Protein AF-A0A6D2GDV4-F1 (afdb_monomer_lite)

Structure (mmCIF, N/CA/C/O backbone):
data_AF-A0A6D2GDV4-F1
#
_entry.id   AF-A0A6D2GDV4-F1
#
loop_
_atom_site.group_PDB
_atom_site.id
_atom_site.type_symbol
_atom_site.label_atom_id
_atom_site.label_alt_id
_atom_site.label_comp_id
_atom_site.label_asym_id
_atom_site.label_entity_id
_atom_site.label_seq_id
_atom_site.pdbx_PDB_ins_code
_atom_site.Cartn_x
_atom_site.Cartn_y
_atom_site.Cartn_z
_atom_site.occupancy
_atom_site.B_iso_or_equiv
_atom_site.auth_seq_id
_atom_site.auth_comp_id
_atom_site.auth_asym_id
_atom_site.auth_atom_id
_atom_site.pdbx_PDB_model_num
ATOM 1 N N . MET A 1 1 ? -10.450 7.842 21.956 1.00 41.88 1 MET A N 1
ATOM 2 C CA . MET A 1 1 ? -10.641 8.294 20.559 1.00 41.88 1 MET A CA 1
ATOM 3 C C . MET A 1 1 ? -11.164 7.105 19.763 1.00 41.88 1 MET A C 1
ATOM 5 O O . MET A 1 1 ? -10.450 6.115 19.671 1.00 41.88 1 MET A O 1
ATOM 9 N N . HIS A 1 2 ? -12.408 7.135 19.279 1.00 47.88 2 HIS A N 1
ATOM 10 C CA . HIS A 1 2 ? -12.899 6.086 18.378 1.00 47.88 2 HIS A CA 1
ATOM 11 C C . HIS A 1 2 ? -12.135 6.197 17.055 1.00 47.88 2 HIS A C 1
ATOM 13 O O . HIS A 1 2 ? -12.117 7.269 16.452 1.00 47.88 2 HIS A O 1
ATOM 19 N N . LYS A 1 3 ? -11.463 5.121 16.629 1.00 62.31 3 LYS A N 1
ATOM 20 C CA . LYS A 1 3 ? -10.794 5.094 15.324 1.00 62.31 3 LYS A CA 1
ATOM 21 C C . LYS A 1 3 ? -11.848 5.243 14.232 1.00 62.31 3 LYS A C 1
ATOM 23 O O . LYS A 1 3 ? -12.859 4.542 14.249 1.00 62.31 3 LYS A O 1
ATOM 28 N N . SER A 1 4 ? -11.610 6.159 13.298 1.00 74.31 4 SER A N 1
ATOM 29 C CA . SER A 1 4 ? -12.487 6.318 12.142 1.00 74.31 4 SER A CA 1
ATOM 30 C C . SER A 1 4 ? -12.454 5.036 11.311 1.00 74.31 4 SER A C 1
ATOM 32 O O . SER A 1 4 ? -11.377 4.501 11.044 1.00 74.31 4 SER A O 1
ATOM 34 N N . GLN A 1 5 ? -13.618 4.562 10.855 1.00 80.75 5 GLN A N 1
ATOM 35 C CA . GLN A 1 5 ? -13.697 3.438 9.911 1.00 80.75 5 GLN A CA 1
ATOM 36 C C . GLN A 1 5 ? -12.874 3.693 8.641 1.00 80.75 5 GLN A C 1
ATOM 38 O O . GLN A 1 5 ? -12.456 2.740 7.997 1.00 80.75 5 GLN A O 1
ATOM 43 N N . GLN A 1 6 ? -12.593 4.962 8.333 1.00 90.12 6 GLN A N 1
ATOM 44 C CA . GLN A 1 6 ? -11.853 5.403 7.156 1.00 90.12 6 GLN A CA 1
ATOM 45 C C . GLN A 1 6 ? -10.323 5.354 7.310 1.00 90.12 6 GLN A C 1
ATOM 47 O O . GLN A 1 6 ? -9.609 5.644 6.357 1.00 90.12 6 GLN A O 1
ATOM 52 N N . GLN A 1 7 ? -9.791 5.020 8.489 1.00 93.56 7 GLN A N 1
ATOM 53 C CA . GLN A 1 7 ? -8.344 4.900 8.696 1.00 93.56 7 GLN A CA 1
ATOM 54 C C . GLN A 1 7 ? -7.868 3.467 8.486 1.00 93.56 7 GLN A C 1
ATOM 56 O O . GLN A 1 7 ? -8.541 2.519 8.885 1.00 93.56 7 GLN A O 1
ATOM 61 N N . MET A 1 8 ? -6.679 3.315 7.918 1.00 95.00 8 MET A N 1
ATOM 62 C CA . MET A 1 8 ? -5.968 2.042 7.809 1.00 95.00 8 MET A CA 1
ATOM 63 C C . MET A 1 8 ? -4.505 2.224 8.210 1.00 95.00 8 MET A C 1
ATOM 65 O O . MET A 1 8 ? -4.043 3.350 8.401 1.00 95.00 8 MET A O 1
ATOM 69 N N . ALA A 1 9 ? -3.782 1.125 8.369 1.00 94.50 9 ALA A N 1
ATOM 70 C CA . ALA A 1 9 ? -2.382 1.099 8.737 1.00 94.50 9 ALA A CA 1
ATOM 71 C C . ALA A 1 9 ? -1.583 0.160 7.832 1.00 94.50 9 ALA A C 1
ATOM 73 O O . ALA A 1 9 ? -2.085 -0.839 7.325 1.00 94.50 9 ALA A O 1
ATOM 74 N N . VAL A 1 10 ? -0.306 0.488 7.665 1.00 93.44 10 VAL A N 1
ATOM 75 C CA . VAL A 1 10 ? 0.726 -0.424 7.163 1.00 93.44 10 VAL A CA 1
ATOM 76 C C . VAL A 1 10 ? 1.745 -0.666 8.268 1.00 93.44 10 VAL A C 1
ATOM 78 O O . VAL A 1 10 ? 1.933 0.181 9.148 1.00 93.44 10 VAL A O 1
ATOM 81 N N . LEU A 1 11 ? 2.399 -1.822 8.228 1.00 92.62 11 LEU A N 1
ATOM 82 C CA . LEU A 1 11 ? 3.571 -2.088 9.053 1.00 92.62 11 LEU A CA 1
ATOM 83 C C . LEU A 1 11 ? 4.806 -1.593 8.303 1.00 92.62 11 LEU A C 1
ATOM 85 O O . LEU A 1 11 ? 4.985 -1.903 7.125 1.00 92.62 11 LEU A O 1
ATOM 89 N N . VAL A 1 12 ? 5.629 -0.801 8.977 1.00 90.31 12 VAL A N 1
ATOM 90 C CA . VAL A 1 12 ? 6.914 -0.324 8.463 1.00 90.31 12 VAL A CA 1
ATOM 91 C C . VAL A 1 12 ? 8.016 -0.699 9.441 1.00 90.31 12 VAL A C 1
ATOM 93 O O . VAL A 1 12 ? 7.780 -0.779 10.648 1.00 90.31 12 VAL A O 1
ATOM 96 N N . ILE A 1 13 ? 9.219 -0.908 8.915 1.00 88.44 13 ILE A N 1
ATOM 97 C CA . ILE A 1 13 ? 10.406 -1.086 9.748 1.00 88.44 13 ILE A CA 1
ATOM 98 C C . ILE A 1 13 ? 10.696 0.272 10.410 1.00 88.44 13 ILE A C 1
ATOM 100 O O . ILE A 1 13 ? 10.763 1.275 9.693 1.00 88.44 13 ILE A O 1
ATOM 104 N N . PRO A 1 14 ? 10.803 0.344 11.748 1.00 88.00 14 PRO A N 1
ATOM 105 C CA . PRO A 1 14 ? 11.188 1.573 12.428 1.00 88.00 14 PRO A CA 1
ATOM 106 C C . PRO A 1 14 ? 12.605 2.012 12.037 1.00 88.00 14 PRO A C 1
ATOM 108 O O . PRO A 1 14 ? 13.444 1.185 11.694 1.00 88.00 14 PRO A O 1
ATOM 111 N N . ASP A 1 15 ? 12.905 3.306 12.165 1.00 87.00 15 ASP A N 1
ATOM 112 C CA . ASP A 1 15 ? 14.223 3.859 11.807 1.00 87.00 15 ASP A CA 1
ATOM 113 C C . ASP A 1 15 ? 15.370 3.355 12.715 1.00 87.00 15 ASP A C 1
ATOM 115 O O . ASP A 1 15 ? 16.543 3.581 12.422 1.00 87.00 15 ASP A O 1
ATOM 119 N N . SER A 1 16 ? 15.045 2.698 13.836 1.00 87.44 16 SER A N 1
ATOM 120 C CA . SER A 1 16 ? 15.994 2.217 14.843 1.00 87.44 16 SER A CA 1
ATOM 121 C C . SER A 1 16 ? 15.531 0.907 15.478 1.00 87.44 16 SER A C 1
ATOM 123 O O . SER A 1 16 ? 14.353 0.757 15.801 1.00 87.44 16 SER A O 1
ATOM 125 N N . GLU A 1 17 ? 16.475 0.002 15.751 1.00 85.75 17 GLU A N 1
ATOM 126 C CA . GLU A 1 17 ? 16.234 -1.249 16.492 1.00 85.75 17 GLU A CA 1
ATOM 127 C C . GLU A 1 17 ? 15.810 -1.019 17.949 1.00 85.75 17 GLU A C 1
ATOM 129 O O . GLU A 1 17 ? 15.185 -1.880 18.562 1.00 85.75 17 GLU A O 1
ATOM 134 N N . ASN A 1 18 ? 16.110 0.162 18.496 1.00 91.81 18 ASN A N 1
ATOM 135 C CA . ASN A 1 18 ? 15.710 0.555 19.846 1.00 91.81 18 ASN A CA 1
ATOM 136 C C . ASN A 1 18 ? 14.307 1.189 19.896 1.00 91.81 18 ASN A C 1
ATOM 138 O O . ASN A 1 18 ? 13.880 1.623 20.967 1.00 91.81 18 ASN A O 1
ATOM 142 N N . ASP A 1 19 ? 13.607 1.315 18.760 1.00 90.50 19 ASP A N 1
ATOM 143 C CA . ASP A 1 19 ? 12.231 1.818 18.749 1.00 90.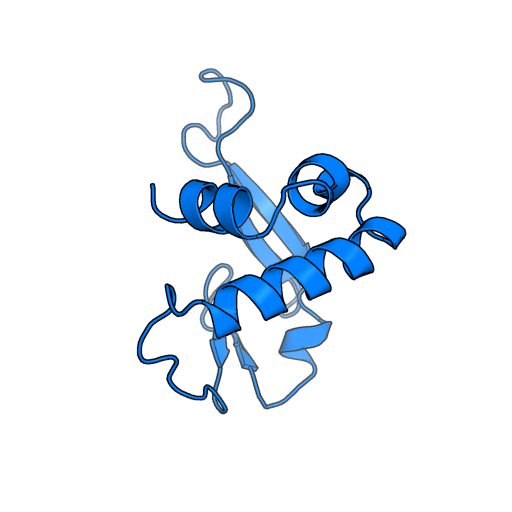50 19 ASP A CA 1
ATOM 144 C C . ASP A 1 19 ? 11.337 0.830 19.533 1.00 90.50 19 ASP A C 1
ATOM 146 O O . ASP A 1 19 ? 11.407 -0.379 19.300 1.00 90.50 19 ASP A O 1
ATOM 150 N N . PRO A 1 20 ? 10.494 1.301 20.472 1.00 90.94 20 PRO A N 1
ATOM 151 C CA . PRO A 1 20 ? 9.606 0.430 21.247 1.00 90.94 20 PRO A CA 1
ATOM 152 C C . PRO A 1 20 ? 8.608 -0.356 20.383 1.00 90.94 20 PRO A C 1
ATOM 154 O O . PRO A 1 20 ? 8.023 -1.328 20.857 1.00 90.94 20 PRO A O 1
ATOM 157 N N . GLU A 1 21 ? 8.395 0.059 19.133 1.00 89.81 21 GLU A N 1
ATOM 158 C CA . GLU A 1 21 ? 7.568 -0.641 18.153 1.00 89.81 21 GLU A CA 1
ATOM 159 C C . GLU A 1 21 ? 8.382 -1.577 17.237 1.00 89.81 21 GLU A C 1
ATOM 161 O O . GLU A 1 21 ? 7.837 -2.114 16.271 1.00 89.81 21 GLU A O 1
ATOM 166 N N . TRP A 1 22 ? 9.669 -1.817 17.512 1.00 86.62 22 TRP A N 1
ATOM 167 C CA . TRP A 1 22 ? 10.462 -2.814 16.792 1.00 86.62 22 TRP A CA 1
ATOM 168 C C . TRP A 1 22 ? 9.860 -4.227 16.931 1.00 86.62 22 TRP A C 1
ATOM 170 O O . TRP A 1 22 ? 9.437 -4.617 18.021 1.00 86.62 22 TRP A O 1
ATOM 180 N N . PRO A 1 23 ? 9.809 -5.036 15.853 1.00 88.44 23 PRO A N 1
ATOM 181 C CA . PRO A 1 23 ? 10.316 -4.759 14.504 1.00 88.44 23 PRO A CA 1
ATOM 182 C C . PRO A 1 23 ? 9.316 -4.070 13.565 1.00 88.44 23 PRO A C 1
ATOM 184 O O . PRO A 1 23 ? 9.664 -3.788 12.423 1.00 88.44 23 PRO A O 1
ATOM 187 N N . ASN A 1 24 ? 8.076 -3.823 13.997 1.00 90.44 24 ASN A N 1
ATOM 188 C CA . ASN A 1 24 ? 6.992 -3.374 13.124 1.00 90.44 24 ASN A CA 1
ATOM 189 C C . ASN A 1 24 ? 6.218 -2.198 13.725 1.00 90.44 24 ASN A C 1
ATOM 191 O O . ASN A 1 24 ? 5.298 -2.372 14.531 1.00 90.44 24 ASN A O 1
ATOM 195 N N . LYS A 1 25 ? 6.518 -1.003 13.225 1.00 92.69 25 LYS A N 1
ATOM 196 C CA . LYS A 1 25 ? 5.798 0.222 13.558 1.00 92.69 25 LYS A CA 1
ATOM 197 C C . LYS A 1 25 ? 4.547 0.366 12.711 1.00 92.69 25 LYS A C 1
ATOM 199 O O . LYS A 1 25 ? 4.573 0.173 11.495 1.00 92.69 25 LYS A O 1
ATOM 204 N N . ARG A 1 26 ? 3.433 0.739 13.343 1.00 93.06 26 ARG A N 1
ATOM 205 C CA . ARG A 1 26 ? 2.177 1.000 12.626 1.00 93.06 26 ARG A CA 1
ATOM 206 C C . ARG A 1 26 ? 2.183 2.418 12.071 1.00 93.06 26 ARG A C 1
ATOM 208 O O . ARG A 1 26 ? 2.188 3.384 12.830 1.00 93.06 26 ARG A O 1
ATOM 215 N N . LYS A 1 27 ? 2.092 2.552 10.750 1.00 92.00 27 LYS A N 1
ATOM 216 C CA . LYS A 1 27 ? 1.902 3.844 10.084 1.00 92.00 27 LYS A CA 1
ATOM 217 C C . LYS A 1 27 ? 0.466 3.967 9.588 1.00 92.00 27 LYS A C 1
ATOM 219 O O . LYS A 1 27 ? 0.073 3.283 8.647 1.00 92.00 27 LYS A O 1
ATOM 224 N N . TRP A 1 28 ? -0.305 4.839 10.236 1.00 93.12 28 TRP A N 1
ATOM 225 C CA . TRP A 1 28 ? -1.695 5.127 9.876 1.00 93.12 28 TRP A CA 1
ATOM 226 C C . TRP A 1 28 ? -1.785 6.026 8.641 1.00 93.12 28 TRP A C 1
ATOM 228 O O . TRP A 1 28 ? -0.975 6.938 8.468 1.00 93.12 28 TRP A O 1
ATOM 238 N N . PHE A 1 29 ? -2.800 5.804 7.814 1.00 91.44 29 PHE A N 1
ATOM 239 C CA . PHE A 1 29 ? -3.129 6.633 6.661 1.00 91.44 29 PHE A CA 1
ATOM 240 C C . PHE A 1 29 ? -4.647 6.737 6.465 1.00 91.44 29 PHE A C 1
ATOM 242 O O . PHE A 1 29 ? -5.426 5.915 6.955 1.00 91.44 29 PHE A O 1
ATOM 249 N N . ASP A 1 30 ? -5.059 7.782 5.748 1.00 92.19 30 ASP A N 1
ATOM 250 C CA . ASP A 1 30 ? -6.445 7.981 5.337 1.00 92.19 30 ASP A CA 1
ATOM 251 C C . ASP A 1 30 ? -6.775 7.090 4.130 1.00 92.19 30 ASP A C 1
ATOM 253 O O . ASP A 1 30 ? -6.196 7.235 3.051 1.00 92.19 30 ASP A O 1
ATOM 257 N N . ALA A 1 31 ? -7.713 6.166 4.323 1.00 92.94 31 ALA A N 1
ATOM 258 C CA . ALA A 1 31 ? -8.200 5.235 3.314 1.00 92.94 31 ALA A CA 1
ATOM 259 C C . ALA A 1 31 ? -9.578 5.631 2.756 1.00 92.94 31 ALA A C 1
ATOM 261 O O . ALA A 1 31 ? -10.179 4.851 2.009 1.00 92.94 31 ALA A O 1
ATOM 262 N N . SER A 1 32 ? -10.066 6.845 3.057 1.00 91.81 32 SER A N 1
ATOM 263 C CA . SER A 1 32 ? -11.399 7.321 2.658 1.00 91.81 32 SER A CA 1
ATOM 264 C C . SER A 1 32 ? -11.681 7.144 1.172 1.00 91.81 32 SER A C 1
ATOM 266 O O . SER A 1 32 ? -12.790 6.797 0.777 1.00 91.81 32 SER A O 1
ATOM 268 N N . ARG A 1 33 ? -10.675 7.326 0.310 1.00 90.44 33 ARG A N 1
ATOM 269 C CA . ARG A 1 33 ? -10.840 7.160 -1.141 1.00 90.44 33 ARG A CA 1
ATOM 270 C C . ARG A 1 33 ? -11.255 5.740 -1.546 1.00 90.44 33 ARG A C 1
ATOM 272 O O . ARG A 1 33 ? -12.016 5.591 -2.494 1.00 90.44 33 ARG A O 1
ATOM 279 N N . TRP A 1 34 ? -10.756 4.712 -0.865 1.00 90.31 34 TRP A N 1
ATOM 280 C CA . TRP A 1 34 ? -11.143 3.328 -1.144 1.00 90.31 34 TRP A CA 1
ATOM 281 C C . TRP A 1 34 ? -12.474 2.996 -0.470 1.00 90.31 34 TRP A C 1
ATOM 283 O O . TRP A 1 34 ? -13.393 2.493 -1.114 1.00 90.31 34 TRP A O 1
ATOM 293 N N . LEU A 1 35 ? -12.595 3.364 0.803 1.00 92.31 35 LEU A N 1
ATOM 294 C CA . LEU A 1 35 ? -13.705 2.993 1.680 1.00 92.31 35 LEU A CA 1
ATOM 295 C C . LEU A 1 35 ? -14.988 3.813 1.475 1.00 92.31 35 LEU A C 1
ATOM 297 O O . LEU A 1 35 ? -16.046 3.435 1.968 1.00 92.31 35 LEU A O 1
ATOM 301 N N . SER A 1 36 ? -14.923 4.901 0.705 1.00 91.75 36 SER A N 1
ATOM 302 C CA . SER A 1 36 ? -16.102 5.633 0.213 1.00 91.75 36 SER A CA 1
ATOM 303 C C . SER A 1 36 ? -16.809 4.939 -0.954 1.00 91.75 36 SER A C 1
ATOM 305 O O . SER A 1 36 ? -17.889 5.369 -1.355 1.00 91.75 36 SER A O 1
ATOM 307 N N . THR A 1 37 ? -16.228 3.873 -1.511 1.00 90.25 37 THR A N 1
ATOM 308 C CA . THR A 1 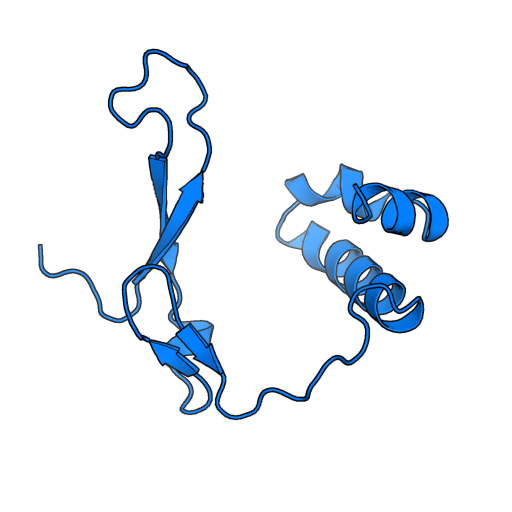37 ? -16.811 3.124 -2.630 1.00 90.25 37 THR A CA 1
ATOM 309 C C . THR A 1 37 ? -17.238 1.728 -2.184 1.00 90.25 37 THR A C 1
ATOM 311 O O . THR A 1 37 ? -16.580 1.104 -1.358 1.00 90.25 37 THR A O 1
ATOM 314 N N . SER A 1 38 ? -18.292 1.178 -2.793 1.00 89.06 38 SER A N 1
ATOM 315 C CA . SER A 1 38 ? -18.730 -0.203 -2.530 1.00 89.06 38 SER A CA 1
ATOM 316 C C . SER A 1 38 ? -17.809 -1.273 -3.125 1.00 89.06 38 SER A C 1
ATOM 318 O O . SER A 1 38 ? -18.046 -2.461 -2.934 1.00 89.06 38 SER A O 1
ATOM 320 N N . GLN A 1 39 ? -16.765 -0.880 -3.862 1.00 94.38 39 GLN A N 1
ATOM 321 C CA . GLN A 1 39 ? -15.796 -1.817 -4.427 1.00 94.38 39 GLN A CA 1
ATOM 322 C C . GLN A 1 39 ? -14.907 -2.453 -3.348 1.00 94.38 39 GLN A C 1
ATOM 324 O O . GLN A 1 39 ? -14.382 -3.546 -3.560 1.00 94.38 39 GLN A O 1
ATOM 329 N N . TYR A 1 40 ? -14.737 -1.781 -2.213 1.00 94.25 40 TYR A N 1
ATOM 330 C CA . TYR A 1 40 ? -13.758 -2.133 -1.200 1.00 94.25 40 TYR A CA 1
ATOM 331 C C . TYR A 1 40 ? -14.434 -2.342 0.158 1.00 94.25 40 TYR A C 1
ATOM 333 O O . TYR A 1 40 ? -15.113 -1.449 0.657 1.00 94.25 40 TYR A O 1
ATOM 341 N N . ILE A 1 41 ? -14.228 -3.508 0.773 1.00 92.62 41 ILE A N 1
ATOM 342 C CA . ILE A 1 41 ? -14.702 -3.808 2.132 1.00 92.62 41 ILE A CA 1
ATOM 343 C C . ILE A 1 41 ? -13.498 -3.843 3.071 1.00 92.62 41 ILE A C 1
ATOM 345 O O . ILE A 1 41 ? -12.591 -4.653 2.881 1.00 92.62 41 ILE A O 1
ATOM 349 N N . LYS A 1 42 ? -13.495 -2.990 4.101 1.00 93.62 42 LYS A N 1
ATOM 350 C CA . LYS A 1 42 ? -12.501 -3.063 5.179 1.00 93.62 42 LYS A CA 1
ATOM 351 C C . LYS A 1 42 ? -12.709 -4.358 5.968 1.00 93.62 42 LYS A C 1
ATOM 353 O O . LYS A 1 42 ? -13.795 -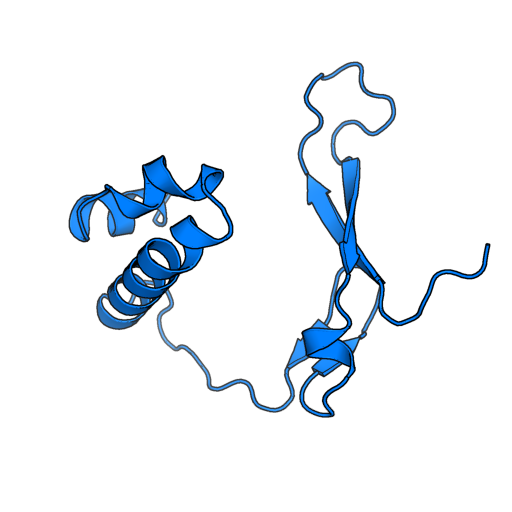4.567 6.501 1.00 93.62 42 LYS A O 1
ATOM 358 N N . VAL A 1 43 ? -11.679 -5.198 6.045 1.00 92.50 43 VAL A N 1
ATOM 359 C CA . VAL A 1 43 ? -11.692 -6.408 6.882 1.00 92.50 43 VAL A CA 1
ATOM 360 C C . VAL A 1 43 ? -11.205 -6.048 8.282 1.00 92.50 43 VAL A C 1
ATOM 362 O O . VAL A 1 43 ? -11.887 -6.314 9.267 1.00 92.50 43 VAL A O 1
ATOM 365 N N . ASP A 1 44 ? -10.063 -5.364 8.355 1.00 93.12 44 ASP A N 1
ATOM 366 C CA . ASP A 1 44 ? -9.506 -4.800 9.581 1.00 93.12 44 ASP A CA 1
ATOM 367 C C . ASP A 1 44 ? -8.647 -3.560 9.268 1.00 93.12 44 ASP A C 1
ATOM 369 O O . ASP A 1 44 ? -8.741 -2.970 8.190 1.00 93.12 44 ASP A O 1
ATOM 373 N N . ASP A 1 45 ? -7.841 -3.109 10.229 1.00 93.69 45 ASP A N 1
ATOM 374 C CA . ASP A 1 45 ? -6.986 -1.932 10.065 1.00 93.69 45 ASP A CA 1
ATOM 375 C C . ASP A 1 45 ? -5.885 -2.105 8.994 1.00 93.69 45 ASP A C 1
ATOM 377 O O . ASP A 1 45 ? -5.368 -1.097 8.526 1.00 93.69 45 ASP A O 1
ATOM 381 N N . PHE A 1 46 ? -5.556 -3.326 8.565 1.00 93.50 46 PHE A N 1
ATOM 382 C CA . PHE A 1 46 ? -4.463 -3.647 7.635 1.00 93.50 46 PHE A CA 1
ATOM 383 C C . PHE A 1 46 ? -4.938 -4.271 6.317 1.00 93.50 46 PHE A C 1
ATOM 385 O O . PHE A 1 46 ? -4.254 -4.148 5.301 1.00 93.50 46 PHE A O 1
ATOM 392 N N . TYR A 1 47 ? -6.104 -4.916 6.311 1.00 91.25 47 TYR A N 1
ATOM 393 C CA . TYR A 1 47 ? -6.614 -5.665 5.168 1.00 91.25 47 TYR A CA 1
ATOM 394 C C . TYR A 1 47 ? -7.932 -5.118 4.641 1.00 91.25 47 TYR A C 1
ATOM 396 O O . TYR A 1 47 ? -8.832 -4.694 5.374 1.00 91.25 47 TYR A O 1
ATOM 404 N N . LEU A 1 48 ? -8.058 -5.179 3.319 1.00 91.69 48 LEU A N 1
ATOM 405 C CA . LEU A 1 48 ? -9.208 -4.680 2.592 1.00 91.69 48 LEU A CA 1
ATOM 406 C C . LEU A 1 48 ? -9.485 -5.589 1.389 1.00 91.69 48 LEU A C 1
ATOM 408 O O . LEU A 1 48 ? -8.575 -5.968 0.652 1.00 91.69 48 LEU A O 1
ATOM 412 N N . LEU A 1 49 ? -10.748 -5.972 1.219 1.00 91.12 49 LEU A N 1
ATOM 413 C CA . LEU A 1 49 ? -11.213 -6.869 0.168 1.00 91.12 49 LEU A CA 1
ATOM 414 C C . LEU A 1 49 ? -11.680 -6.053 -1.043 1.00 91.12 49 LEU A C 1
ATOM 416 O O . LEU A 1 49 ? -12.581 -5.226 -0.914 1.00 91.12 49 LEU A O 1
ATOM 420 N N . ASN A 1 50 ? -11.102 -6.303 -2.222 1.00 92.50 50 ASN A N 1
ATOM 421 C CA . ASN A 1 50 ? -11.532 -5.701 -3.488 1.00 92.50 50 ASN A CA 1
ATOM 422 C C . ASN A 1 50 ? -12.525 -6.621 -4.212 1.00 92.50 50 ASN A C 1
ATOM 424 O O . ASN A 1 50 ? -12.133 -7.629 -4.797 1.00 92.50 50 ASN A O 1
ATOM 428 N N . LEU A 1 51 ? -13.804 -6.248 -4.215 1.00 92.38 51 LEU A N 1
ATOM 429 C CA . LEU A 1 51 ? -14.890 -7.040 -4.801 1.00 92.38 51 LEU A CA 1
ATOM 430 C C . LEU A 1 51 ? -14.882 -7.074 -6.335 1.00 92.38 51 LEU A C 1
ATOM 432 O O . LEU A 1 51 ? -15.545 -7.917 -6.931 1.00 92.38 51 LEU A O 1
ATOM 436 N N . LYS A 1 52 ? -14.162 -6.154 -6.985 1.00 89.38 52 LYS A N 1
ATOM 437 C CA . LYS A 1 52 ? -14.052 -6.068 -8.454 1.00 89.38 52 LYS A CA 1
ATOM 438 C C . LYS A 1 52 ? -12.626 -6.343 -8.930 1.00 89.38 52 LYS A C 1
ATOM 440 O O . LYS A 1 52 ? -12.172 -5.779 -9.930 1.00 89.38 52 LYS A O 1
ATOM 445 N N . TYR A 1 53 ? -11.894 -7.168 -8.184 1.00 84.06 53 TYR A N 1
ATOM 446 C CA . TYR A 1 53 ? -10.548 -7.567 -8.561 1.00 84.06 53 TYR A CA 1
ATOM 447 C C . TYR A 1 53 ? -10.571 -8.376 -9.863 1.00 84.06 53 TYR A C 1
ATOM 449 O O . TYR A 1 53 ? -11.292 -9.364 -9.980 1.00 84.06 53 TYR A O 1
ATOM 457 N N . HIS A 1 54 ? -9.768 -7.946 -10.833 1.00 80.38 54 HIS A N 1
ATOM 458 C CA . HIS A 1 54 ? -9.499 -8.715 -12.040 1.00 80.38 54 HIS A CA 1
ATOM 459 C C . HIS A 1 54 ? -8.202 -9.495 -11.804 1.00 80.38 54 HIS A C 1
ATOM 461 O O . HIS A 1 54 ? -7.189 -8.855 -11.503 1.00 80.38 54 HIS A O 1
ATOM 467 N N . PRO A 1 55 ? -8.213 -10.837 -11.904 1.00 80.12 55 PRO A N 1
ATOM 468 C CA . PRO A 1 55 ? -7.025 -11.646 -11.681 1.00 80.12 55 PRO A CA 1
ATOM 469 C C . PRO A 1 55 ? -5.857 -11.189 -12.547 1.00 80.12 55 PRO A C 1
ATOM 471 O O . PRO A 1 55 ? -5.962 -11.120 -13.771 1.00 80.12 55 PRO A O 1
ATOM 474 N N . ILE A 1 56 ? -4.731 -10.896 -11.901 1.00 77.25 56 ILE A N 1
ATOM 475 C CA . ILE A 1 56 ? -3.458 -10.694 -12.583 1.00 77.25 56 ILE A CA 1
ATOM 476 C C . ILE A 1 56 ? -2.729 -12.032 -12.530 1.00 77.25 56 ILE A C 1
ATOM 478 O O . ILE A 1 56 ? -2.144 -12.389 -11.511 1.00 77.25 56 ILE A O 1
ATOM 482 N N . ASN A 1 57 ? -2.794 -12.784 -13.630 1.00 78.38 57 ASN A N 1
ATOM 483 C CA . ASN A 1 57 ? -2.225 -14.134 -13.715 1.00 78.38 57 ASN A CA 1
ATOM 484 C C . ASN A 1 57 ? -0.704 -14.152 -13.505 1.00 78.38 57 ASN A C 1
ATOM 486 O O . ASN A 1 57 ? -0.159 -15.130 -13.004 1.00 78.38 57 ASN A O 1
ATOM 490 N N . ASN A 1 58 ? -0.019 -13.074 -13.893 1.00 81.50 58 ASN A N 1
ATOM 491 C CA . ASN A 1 58 ? 1.409 -12.900 -13.684 1.00 81.50 58 ASN A CA 1
ATOM 492 C C . ASN A 1 58 ? 1.696 -11.443 -13.309 1.00 81.50 58 ASN A C 1
ATOM 494 O O . ASN A 1 58 ? 1.636 -10.551 -14.150 1.00 81.50 58 ASN A O 1
ATOM 498 N N . VAL A 1 59 ? 2.007 -11.195 -12.037 1.00 75.81 59 VAL A N 1
ATOM 499 C CA . VAL A 1 59 ? 2.387 -9.854 -11.554 1.00 75.81 59 VAL A CA 1
ATOM 500 C C . VAL A 1 59 ? 3.733 -9.388 -12.118 1.00 75.81 59 VAL A C 1
ATOM 502 O O . VAL A 1 59 ? 3.980 -8.188 -12.187 1.00 75.81 59 VAL A O 1
ATOM 505 N N . ASN A 1 60 ? 4.557 -10.330 -12.587 1.00 75.69 60 ASN A N 1
ATOM 506 C CA . ASN A 1 60 ? 5.817 -10.081 -13.283 1.00 75.69 60 ASN A CA 1
ATOM 507 C C . ASN A 1 60 ? 5.621 -10.007 -14.806 1.00 75.69 60 ASN A C 1
ATOM 509 O O . ASN A 1 60 ? 6.572 -10.187 -15.566 1.00 75.69 60 ASN A O 1
ATOM 513 N N . ASP A 1 61 ? 4.393 -9.797 -15.281 1.00 83.38 61 ASP A N 1
ATOM 514 C CA . ASP A 1 61 ? 4.158 -9.498 -16.686 1.00 83.38 61 ASP A CA 1
ATOM 515 C C . ASP A 1 61 ? 4.758 -8.127 -17.037 1.00 83.38 61 ASP A C 1
ATOM 517 O O . ASP A 1 61 ? 4.582 -7.138 -16.318 1.00 83.38 61 ASP A O 1
ATOM 521 N N . ALA A 1 62 ? 5.478 -8.058 -18.158 1.00 79.81 62 ALA A N 1
ATOM 522 C CA . ALA A 1 62 ? 6.152 -6.834 -18.578 1.00 79.81 62 ALA A CA 1
ATOM 523 C C . ALA A 1 62 ? 5.170 -5.663 -18.777 1.00 79.81 62 ALA A C 1
ATOM 525 O O . ALA A 1 62 ? 5.516 -4.520 -18.478 1.00 79.81 62 ALA A O 1
ATOM 526 N N . GLY A 1 63 ? 3.939 -5.930 -19.226 1.00 81.75 63 GLY A N 1
ATOM 527 C CA . GLY A 1 63 ? 2.899 -4.916 -19.392 1.00 81.75 63 GLY A CA 1
ATOM 528 C C . GLY A 1 63 ? 2.445 -4.317 -18.061 1.00 81.75 63 GLY A C 1
ATOM 529 O O . GLY A 1 63 ? 2.324 -3.095 -17.949 1.00 81.75 63 GLY A O 1
ATOM 530 N N . VAL A 1 64 ? 2.274 -5.149 -17.029 1.00 81.44 64 VAL A N 1
ATOM 531 C CA . VAL A 1 64 ? 1.922 -4.695 -15.669 1.00 81.44 64 VAL A CA 1
ATOM 532 C C . VAL A 1 64 ? 3.010 -3.776 -15.112 1.00 81.44 64 VAL A C 1
ATOM 534 O O . VAL A 1 64 ? 2.714 -2.696 -14.599 1.00 81.44 64 VAL A O 1
ATOM 537 N N . ILE A 1 65 ? 4.274 -4.168 -15.276 1.00 83.44 65 ILE A N 1
ATOM 538 C CA . ILE A 1 65 ? 5.428 -3.410 -14.782 1.00 83.44 65 ILE A CA 1
ATOM 539 C C . ILE A 1 65 ? 5.560 -2.057 -15.491 1.00 83.44 65 ILE A C 1
ATOM 541 O O . ILE A 1 65 ? 5.812 -1.040 -14.842 1.00 83.44 65 ILE A O 1
ATOM 545 N N . VAL A 1 66 ? 5.331 -2.013 -16.806 1.00 83.81 66 VAL A N 1
ATOM 546 C CA . VAL A 1 66 ? 5.338 -0.761 -17.577 1.00 83.81 66 VAL A CA 1
ATOM 547 C C . VAL A 1 66 ? 4.241 0.192 -17.096 1.00 83.81 66 VAL A C 1
ATOM 549 O O . VAL A 1 66 ? 4.524 1.363 -16.844 1.00 83.81 66 VAL A O 1
ATOM 552 N N . ILE A 1 67 ? 3.009 -0.296 -16.921 1.00 86.75 67 ILE A N 1
ATOM 553 C CA . ILE A 1 67 ? 1.881 0.521 -16.441 1.00 86.75 67 ILE A CA 1
ATOM 554 C C . ILE A 1 67 ? 2.167 1.076 -15.041 1.00 86.75 67 ILE A C 1
ATOM 556 O O . ILE A 1 67 ? 1.945 2.263 -14.790 1.00 86.75 67 ILE A O 1
ATOM 560 N N . LEU A 1 68 ? 2.701 0.244 -14.143 1.00 86.50 68 LEU A N 1
ATOM 561 C CA . LEU A 1 68 ? 3.063 0.664 -12.791 1.00 86.50 68 LEU A CA 1
ATOM 562 C C . LEU A 1 68 ? 4.116 1.778 -12.812 1.00 86.50 68 LEU A C 1
ATOM 564 O O . LEU A 1 68 ? 3.981 2.784 -12.115 1.00 86.50 68 LEU A O 1
ATOM 568 N N . HIS A 1 69 ? 5.141 1.627 -13.645 1.00 87.75 69 HIS A N 1
ATOM 569 C CA . HIS A 1 69 ? 6.207 2.610 -13.761 1.00 87.75 69 HIS A CA 1
ATOM 570 C C . HIS A 1 69 ? 5.712 3.950 -14.336 1.00 87.75 69 HIS A C 1
ATOM 572 O O . HIS A 1 69 ? 6.116 5.010 -13.851 1.00 87.75 69 HIS A O 1
ATOM 578 N N . PHE A 1 70 ? 4.779 3.932 -15.297 1.00 88.62 70 PHE A N 1
ATOM 579 C CA . PHE A 1 70 ? 4.096 5.148 -15.759 1.00 88.62 70 PHE A CA 1
ATOM 580 C C . PHE A 1 70 ? 3.293 5.821 -14.642 1.00 88.62 70 PHE A C 1
ATOM 582 O O . PHE A 1 70 ? 3.422 7.028 -14.442 1.00 88.62 70 PHE A O 1
ATOM 589 N N . ALA A 1 71 ? 2.530 5.051 -13.864 1.00 90.06 71 ALA A N 1
ATOM 590 C CA . ALA A 1 71 ? 1.772 5.596 -12.740 1.00 90.06 71 ALA A CA 1
ATOM 591 C C . ALA A 1 71 ? 2.686 6.251 -11.687 1.00 90.06 71 ALA A C 1
ATOM 593 O O . ALA A 1 71 ? 2.351 7.307 -11.150 1.00 90.06 71 ALA A O 1
ATOM 594 N N . ILE A 1 72 ? 3.862 5.669 -11.423 1.00 89.94 72 ILE A N 1
ATOM 595 C CA . ILE A 1 72 ? 4.873 6.244 -10.523 1.00 89.94 72 ILE A CA 1
ATOM 596 C C . ILE A 1 72 ? 5.410 7.570 -11.070 1.00 89.94 72 ILE A C 1
ATOM 598 O O . ILE A 1 72 ? 5.514 8.535 -10.311 1.00 89.94 72 ILE A O 1
ATOM 602 N N . ARG A 1 73 ? 5.710 7.643 -12.373 1.00 90.38 73 ARG A N 1
ATOM 603 C CA . ARG A 1 73 ? 6.160 8.882 -13.033 1.00 90.38 73 ARG A CA 1
ATOM 604 C C . ARG A 1 73 ? 5.134 10.001 -12.911 1.00 90.38 73 ARG A C 1
ATOM 606 O O . ARG A 1 73 ? 5.510 11.133 -12.629 1.00 90.38 73 ARG A O 1
ATOM 613 N N . ASP A 1 74 ? 3.849 9.696 -13.053 1.00 92.00 74 ASP A N 1
ATOM 614 C CA . ASP A 1 74 ? 2.790 10.694 -12.869 1.00 92.00 74 ASP A CA 1
ATOM 615 C C . ASP A 1 74 ? 2.622 11.101 -11.397 1.00 92.00 74 ASP A C 1
ATOM 617 O O . ASP A 1 74 ? 2.360 12.268 -11.084 1.00 92.00 74 ASP A O 1
ATOM 621 N N . ALA A 1 75 ? 2.817 10.152 -10.479 1.00 90.50 75 ALA A N 1
ATOM 622 C CA . ALA A 1 75 ? 2.663 10.358 -9.045 1.00 90.50 75 ALA A CA 1
ATOM 623 C C . ALA A 1 75 ? 3.734 11.278 -8.433 1.00 90.50 75 ALA A C 1
ATOM 625 O O . ALA A 1 75 ? 3.458 11.881 -7.394 1.00 90.50 75 ALA A O 1
ATOM 626 N N . ILE A 1 76 ? 4.902 11.465 -9.069 1.00 94.06 76 ILE A N 1
ATOM 627 C CA . ILE A 1 76 ? 5.995 12.302 -8.526 1.00 94.06 76 ILE A CA 1
ATOM 628 C C . ILE A 1 76 ? 5.568 13.744 -8.243 1.00 94.06 76 ILE A C 1
ATOM 630 O O . ILE A 1 76 ? 6.105 14.379 -7.341 1.00 94.06 76 ILE A O 1
ATOM 634 N N . LYS A 1 77 ? 4.575 14.259 -8.985 1.00 89.94 77 LYS A N 1
ATOM 635 C CA . LYS A 1 77 ? 4.029 15.609 -8.774 1.00 89.94 77 LYS A CA 1
ATOM 636 C C . LYS A 1 77 ? 3.418 15.766 -7.382 1.00 89.94 77 LYS A C 1
ATOM 638 O O . LYS A 1 77 ? 3.385 16.869 -6.849 1.00 89.94 77 LYS A O 1
ATOM 643 N N . LYS A 1 78 ? 2.906 14.668 -6.822 1.00 90.75 78 LYS A N 1
ATOM 644 C CA . LYS A 1 78 ? 2.283 14.608 -5.498 1.00 90.75 78 LYS A CA 1
ATOM 645 C C . LYS A 1 78 ? 3.192 13.962 -4.449 1.00 90.75 78 LYS A C 1
ATOM 647 O O . LYS A 1 78 ? 3.062 14.295 -3.277 1.00 90.75 78 LYS A O 1
ATOM 652 N N . PHE A 1 79 ? 4.096 13.079 -4.871 1.00 88.44 79 PHE A N 1
ATOM 653 C CA . PHE A 1 79 ? 4.989 12.299 -4.011 1.00 88.44 79 PHE A CA 1
ATOM 654 C C . PHE A 1 79 ? 6.436 12.356 -4.542 1.00 88.44 79 PHE A C 1
ATOM 656 O O . PHE A 1 79 ? 6.888 11.420 -5.214 1.00 88.44 79 PHE A O 1
ATOM 663 N N . PRO A 1 80 ? 7.171 13.460 -4.304 1.00 90.81 80 PRO A N 1
ATOM 664 C CA . PRO A 1 80 ? 8.537 13.651 -4.808 1.00 90.81 80 PRO A CA 1
ATOM 665 C C . PRO A 1 80 ? 9.534 12.568 -4.363 1.00 90.81 80 PRO A C 1
ATOM 667 O O . PRO A 1 80 ? 10.525 12.304 -5.051 1.00 90.81 80 PRO A O 1
ATOM 670 N N . GLU A 1 81 ? 9.264 11.899 -3.241 1.00 89.19 81 GLU A N 1
ATOM 671 C CA . GLU A 1 81 ? 10.029 10.761 -2.725 1.00 89.19 81 GLU A CA 1
ATOM 672 C C . GLU A 1 81 ? 10.093 9.577 -3.707 1.00 89.19 81 GLU A C 1
ATOM 674 O O . GLU A 1 81 ? 11.019 8.769 -3.645 1.00 89.19 81 GLU A O 1
ATOM 679 N N . LEU A 1 82 ? 9.167 9.502 -4.671 1.00 91.12 82 LEU A N 1
ATOM 680 C CA . LEU A 1 82 ? 9.153 8.478 -5.720 1.00 91.12 82 LEU A CA 1
ATOM 681 C C . LEU A 1 82 ? 10.130 8.760 -6.874 1.00 91.12 82 LEU A C 1
ATOM 683 O O . LEU A 1 82 ? 10.261 7.934 -7.779 1.00 91.12 82 LEU A O 1
ATOM 687 N N . SER A 1 83 ? 10.835 9.896 -6.860 1.00 92.12 83 SER A N 1
ATOM 688 C CA . SER A 1 83 ? 11.756 10.316 -7.930 1.00 92.12 83 SER A CA 1
ATOM 689 C C . SER A 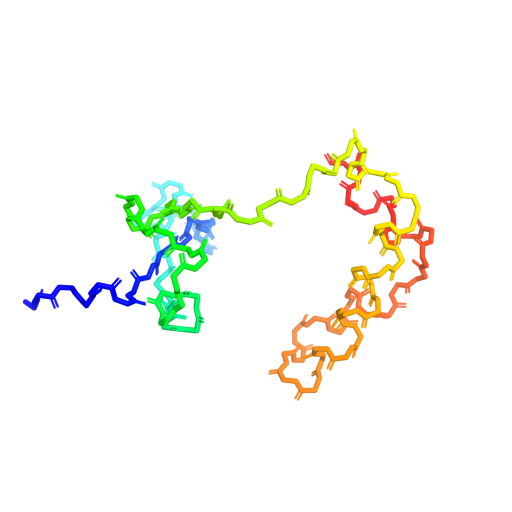1 83 ? 12.774 9.240 -8.320 1.00 92.12 83 SER A C 1
ATOM 691 O O . SER A 1 83 ? 12.963 8.983 -9.508 1.00 92.12 83 SER A O 1
ATOM 693 N N . LYS A 1 84 ? 13.366 8.546 -7.339 1.00 89.94 84 LYS A N 1
ATOM 694 C CA . LYS A 1 84 ? 14.339 7.471 -7.587 1.00 89.94 84 LYS A CA 1
ATOM 695 C C . LYS A 1 84 ? 13.747 6.316 -8.400 1.00 89.94 84 LYS A C 1
ATOM 697 O O . LYS A 1 84 ? 14.428 5.784 -9.268 1.00 89.94 84 LYS A O 1
ATOM 702 N N . LEU A 1 85 ? 12.497 5.936 -8.128 1.00 90.00 85 LEU A N 1
ATOM 703 C CA . LEU A 1 85 ? 11.798 4.872 -8.858 1.00 90.00 85 LEU A CA 1
ATOM 704 C C . LEU A 1 85 ? 11.378 5.348 -10.253 1.00 90.00 85 LEU A C 1
ATOM 706 O O . LEU A 1 85 ? 11.552 4.629 -11.227 1.00 90.00 85 LEU A O 1
ATOM 710 N N . SER A 1 86 ? 10.890 6.586 -10.351 1.00 88.56 86 SER A N 1
ATOM 711 C CA . SER A 1 86 ? 10.446 7.210 -11.603 1.00 88.56 86 SER A CA 1
ATOM 712 C C . SER A 1 86 ? 11.550 7.353 -12.657 1.00 88.56 86 SER A C 1
ATOM 714 O O . SER A 1 86 ? 11.246 7.403 -13.852 1.00 88.56 86 SER A O 1
ATOM 716 N N . GLN A 1 87 ? 12.800 7.519 -12.224 1.00 90.94 87 GLN A N 1
ATOM 717 C CA . GLN A 1 87 ? 13.956 7.743 -13.097 1.00 90.94 87 GLN A CA 1
ATOM 718 C C . GLN A 1 87 ? 14.605 6.447 -13.593 1.00 90.94 87 GLN A C 1
ATOM 720 O O . GLN A 1 87 ? 15.468 6.505 -14.467 1.00 90.94 87 GLN A O 1
ATOM 725 N N . MET A 1 88 ? 14.211 5.287 -13.058 1.00 91.19 88 MET A N 1
ATOM 726 C CA . MET A 1 88 ? 14.695 4.006 -13.567 1.00 91.19 88 MET A CA 1
ATOM 727 C C . MET A 1 88 ? 14.242 3.821 -15.022 1.00 91.19 88 MET A C 1
ATOM 729 O O . MET A 1 88 ? 13.255 4.407 -15.469 1.00 91.19 88 MET A O 1
ATOM 733 N N . ASP A 1 89 ? 14.962 3.017 -15.799 1.00 88.19 89 ASP A N 1
ATOM 734 C CA . ASP A 1 89 ? 14.418 2.470 -17.042 1.00 88.19 89 ASP A CA 1
ATOM 735 C C . ASP A 1 89 ? 13.546 1.237 -16.734 1.00 88.19 89 ASP A C 1
ATOM 737 O O . ASP A 1 89 ? 13.627 0.658 -15.650 1.00 88.19 89 ASP A O 1
ATOM 741 N N . ASN A 1 90 ? 12.709 0.809 -17.685 1.00 82.44 90 ASN A N 1
ATOM 742 C CA . ASN A 1 90 ? 11.767 -0.297 -17.462 1.00 82.44 90 ASN A CA 1
ATOM 743 C C . ASN A 1 90 ? 12.456 -1.621 -17.092 1.00 82.44 90 ASN A C 1
ATOM 745 O O . ASN A 1 90 ? 11.891 -2.396 -16.325 1.00 82.44 90 ASN A O 1
ATOM 749 N N . LYS A 1 91 ? 13.660 -1.892 -17.614 1.00 83.31 91 LYS A N 1
ATOM 750 C CA . LYS A 1 91 ? 14.405 -3.126 -17.328 1.00 83.31 91 LYS A CA 1
ATOM 751 C C . LYS A 1 91 ? 14.979 -3.086 -15.914 1.00 83.31 91 LYS A C 1
ATOM 753 O O . LYS A 1 91 ? 14.856 -4.062 -15.178 1.00 83.31 91 LYS A O 1
ATOM 758 N N . THR A 1 92 ? 15.566 -1.960 -15.521 1.00 85.12 92 THR A N 1
ATOM 759 C CA . THR A 1 92 ? 16.072 -1.744 -14.15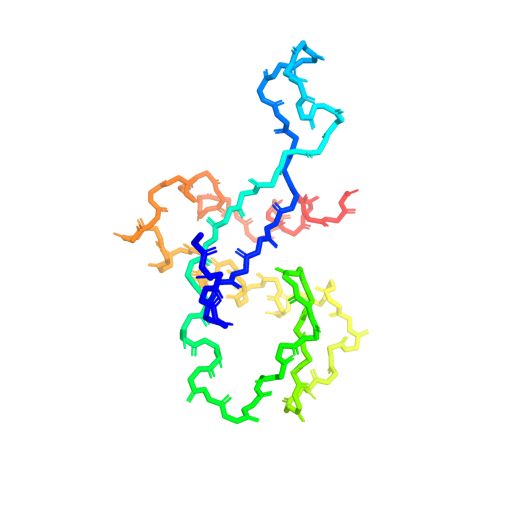9 1.00 85.12 92 THR A CA 1
ATOM 760 C C . THR A 1 92 ? 14.937 -1.782 -13.137 1.00 85.12 92 THR A C 1
ATOM 762 O O . THR A 1 92 ? 15.057 -2.447 -12.110 1.00 85.12 92 THR A O 1
ATOM 765 N N . PHE A 1 93 ? 13.807 -1.146 -13.451 1.00 82.44 93 PHE A N 1
ATOM 766 C CA . PHE A 1 93 ? 12.611 -1.148 -12.612 1.00 82.44 93 PHE A CA 1
ATOM 767 C C . PHE A 1 93 ? 12.020 -2.561 -12.458 1.00 82.44 93 PHE A C 1
ATOM 769 O O . PHE A 1 93 ? 11.717 -2.985 -11.346 1.00 82.44 93 PHE A O 1
ATOM 776 N N . PHE A 1 94 ? 11.943 -3.337 -13.546 1.00 80.00 94 PHE A N 1
ATOM 777 C CA . PHE A 1 94 ? 11.525 -4.744 -13.506 1.00 80.00 94 PHE A CA 1
ATOM 778 C C . PHE A 1 94 ? 12.397 -5.582 -12.558 1.00 80.00 94 PHE A C 1
ATOM 780 O O . PHE A 1 94 ? 11.887 -6.312 -11.712 1.00 80.00 94 PHE A O 1
ATOM 787 N N . LEU A 1 95 ? 13.722 -5.450 -12.664 1.00 81.31 95 LEU A N 1
ATOM 788 C CA . LEU A 1 95 ? 14.671 -6.208 -11.842 1.00 81.31 95 LEU A CA 1
ATOM 789 C C . LEU A 1 95 ? 14.690 -5.771 -10.371 1.00 81.31 95 LEU A C 1
ATOM 791 O O . LEU A 1 95 ? 15.040 -6.576 -9.510 1.00 81.31 95 LEU A O 1
ATOM 795 N N . PHE A 1 96 ? 14.321 -4.522 -10.077 1.00 76.06 96 PHE A N 1
ATOM 796 C CA . PHE A 1 96 ? 14.209 -4.010 -8.710 1.00 76.06 96 PHE A CA 1
ATOM 797 C C . PHE A 1 96 ? 13.075 -4.687 -7.924 1.00 76.06 96 PHE A C 1
ATOM 799 O O . PHE A 1 96 ? 13.219 -4.902 -6.726 1.00 76.06 96 PHE A O 1
ATOM 806 N N . HIS A 1 97 ? 11.980 -5.054 -8.597 1.00 63.56 97 HIS A N 1
ATOM 807 C CA . HIS A 1 97 ? 10.804 -5.683 -7.981 1.00 63.56 97 HIS A CA 1
ATOM 808 C C . HIS A 1 97 ? 10.825 -7.219 -7.981 1.00 63.56 97 HIS A C 1
ATOM 810 O O . HIS A 1 97 ? 10.009 -7.834 -7.302 1.00 63.56 97 HIS A O 1
ATOM 816 N N . ALA A 1 98 ? 11.737 -7.840 -8.734 1.00 59.41 98 ALA A N 1
ATOM 817 C CA . ALA A 1 98 ? 11.858 -9.295 -8.851 1.00 59.41 98 ALA A CA 1
ATOM 818 C C . ALA A 1 98 ? 12.791 -9.939 -7.798 1.00 59.41 98 ALA A C 1
ATOM 820 O O . ALA A 1 98 ? 13.126 -11.118 -7.925 1.00 59.41 98 ALA A O 1
ATOM 821 N N . ARG A 1 99 ? 13.245 -9.171 -6.801 1.00 49.09 99 ARG A N 1
ATOM 822 C CA . ARG A 1 99 ? 14.043 -9.629 -5.653 1.00 49.09 99 ARG A CA 1
ATOM 823 C C . ARG A 1 99 ? 13.215 -9.566 -4.382 1.00 49.09 99 ARG A C 1
ATOM 825 O O . ARG A 1 99 ? 13.412 -10.470 -3.545 1.00 49.09 99 ARG A O 1
#

Sequence (99 aa):
MHKSQQQMAVLVIPDSENDPEWPNKRKWFDASRWLSTSQYIKVDDFYLLNLKYHPINNVNDAGVIVILHFAIRDAIKKFP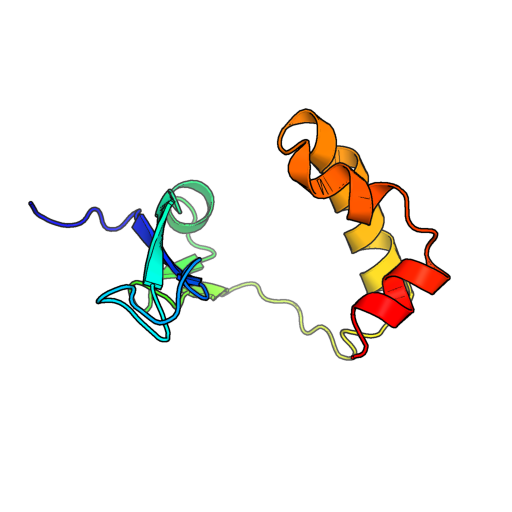ELSKLSQMDNKTFFLFHAR

Secondary structure (DSSP, 8-state):
-PPPTTEEEEEE--SSTTSTTTT-EEEEEE-HHHHTSTTEEE-SSS-EEETTPPP-S-TT-HHHHHHHHHHHHHHTTT-GGGHHHHTS-HHHHHHHH--

Radius of gyration: 16.64 Å; chains: 1; bounding box: 35×30×41 Å

Organism: NCBI:txid59202

Foldseek 3Di:
DPDDPQKAWDWDQDPDCPPPCPRTDTDMDGNCVVVVDPQWDDPDRHDIDGNPDDDPVDCLPLVNLVVVLVVLLVCCVVVVVSVVLNPDDSVRNSVVPVD

pLDDT: mean 86.25, std 9.75, range [41.88, 95.0]